Protein AF-A0A527XIA8-F1 (afdb_monomer_lite)

Secondary structure (DSSP, 8-state):
---EEEE-SSS-EEEES-----TTSS-SSSS--EEEEEEB-TTPPSSGGG-EEEEEESEEE-TTS-EEEEPS-----------

Sequence (83 aa):
LRSRAEPVGDGTYRIFGQKIFITYGEHDFTDNIVHLVLARLPDAPAGTRGISLFLVPKFFVNDDGSLGARNDVFCSGLEHKLG

Structure (mmCIF, N/CA/C/O backbone):
data_AF-A0A527XIA8-F1
#
_entry.id   AF-A0A527XIA8-F1
#
loop_
_atom_site.group_PDB
_atom_site.id
_atom_site.type_symbol
_atom_site.label_atom_id
_atom_site.label_alt_id
_atom_site.label_comp_id
_atom_site.label_asym_id
_atom_site.label_entity_id
_atom_site.label_seq_id
_atom_site.pdbx_PDB_ins_code
_atom_site.Cartn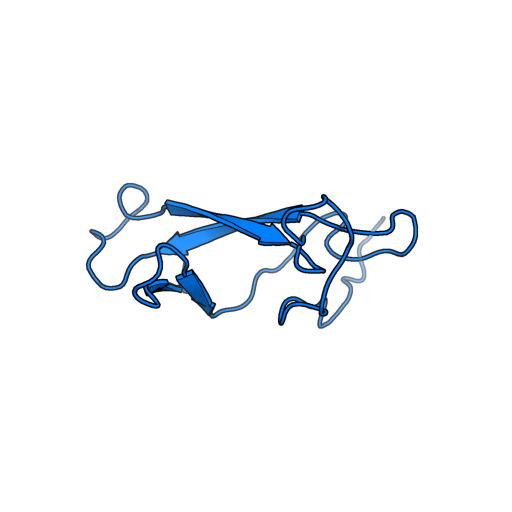_x
_atom_site.Cartn_y
_atom_site.Cartn_z
_atom_site.occupancy
_atom_site.B_iso_or_equiv
_atom_site.auth_seq_id
_atom_site.auth_comp_id
_atom_site.auth_asym_id
_atom_site.auth_atom_id
_atom_site.pdbx_PDB_model_num
ATOM 1 N N . LEU A 1 1 ? -5.164 6.631 13.537 1.00 80.31 1 LEU A N 1
ATOM 2 C CA . LEU A 1 1 ? -5.211 5.908 12.244 1.00 80.31 1 LEU A CA 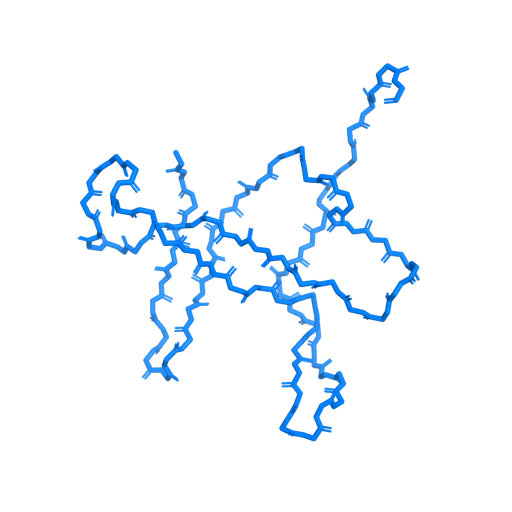1
ATOM 3 C C . LEU A 1 1 ? -6.639 5.973 11.706 1.00 80.31 1 LEU A C 1
ATOM 5 O O . LEU A 1 1 ? -7.525 5.530 12.423 1.00 80.31 1 LEU A O 1
ATOM 9 N N . ARG A 1 2 ? -6.868 6.556 10.520 1.00 88.69 2 ARG A N 1
ATOM 10 C CA . ARG A 1 2 ? -8.205 6.617 9.884 1.00 88.69 2 ARG A CA 1
ATOM 11 C C . ARG A 1 2 ? -8.390 5.618 8.738 1.00 88.69 2 ARG A C 1
ATOM 13 O O . ARG A 1 2 ? -9.515 5.409 8.307 1.00 88.69 2 ARG A O 1
ATOM 20 N N . SER A 1 3 ? -7.302 5.019 8.245 1.00 97.44 3 SER A N 1
ATOM 21 C CA . SER A 1 3 ? -7.387 4.015 7.185 1.00 97.44 3 SER A CA 1
ATOM 22 C C . SER A 1 3 ? -8.146 2.785 7.668 1.00 97.44 3 SER A C 1
ATOM 24 O O . SER A 1 3 ? -7.875 2.289 8.768 1.00 97.44 3 SER A O 1
ATOM 26 N N . ARG A 1 4 ? -9.060 2.294 6.837 1.00 97.50 4 ARG A N 1
ATOM 27 C CA . ARG A 1 4 ? -9.925 1.151 7.132 1.00 97.50 4 ARG A CA 1
ATOM 28 C C . ARG A 1 4 ? -9.754 0.062 6.080 1.00 97.50 4 ARG A C 1
ATOM 30 O O . ARG A 1 4 ? -9.350 0.360 4.959 1.00 97.50 4 ARG A O 1
ATOM 37 N N . ALA A 1 5 ? -10.044 -1.168 6.466 1.00 98.50 5 ALA A N 1
ATOM 38 C CA . ALA A 1 5 ? -10.009 -2.337 5.605 1.00 98.50 5 ALA A CA 1
ATOM 39 C C . ALA A 1 5 ? -11.401 -2.966 5.598 1.00 98.50 5 ALA A C 1
ATOM 41 O O . ALA A 1 5 ? -11.879 -3.379 6.647 1.00 98.50 5 ALA A O 1
ATOM 42 N N . GLU A 1 6 ? -12.060 -3.005 4.448 1.00 98.06 6 GLU A N 1
ATOM 43 C CA . GLU A 1 6 ? -13.400 -3.574 4.300 1.00 98.06 6 GLU A CA 1
ATOM 44 C C . GLU A 1 6 ? -13.292 -4.978 3.686 1.00 98.06 6 GLU A C 1
ATOM 46 O O . GLU A 1 6 ? -12.708 -5.104 2.605 1.00 98.06 6 GLU A O 1
ATOM 51 N N . PRO A 1 7 ? -13.801 -6.036 4.345 1.00 97.56 7 PRO A N 1
ATOM 52 C CA . PRO A 1 7 ? -13.760 -7.386 3.790 1.00 97.56 7 PRO A CA 1
ATOM 53 C C . PRO A 1 7 ? -14.607 -7.474 2.515 1.00 97.56 7 PRO A C 1
ATOM 55 O O . PRO A 1 7 ? -15.715 -6.943 2.461 1.00 97.56 7 PRO A O 1
ATOM 58 N N . VAL A 1 8 ? -14.090 -8.161 1.494 1.00 96.62 8 VAL A N 1
ATOM 59 C CA . VAL A 1 8 ? -14.786 -8.352 0.206 1.00 96.62 8 VAL A CA 1
ATOM 60 C C . VAL A 1 8 ? -15.622 -9.637 0.192 1.00 96.62 8 VAL A C 1
ATOM 62 O O . VAL A 1 8 ? -16.639 -9.699 -0.494 1.00 96.62 8 VAL A O 1
ATOM 65 N N . GLY A 1 9 ? -15.235 -10.635 0.994 1.00 95.12 9 GLY A N 1
ATOM 66 C CA . GLY A 1 9 ? -15.921 -11.930 1.124 1.00 95.12 9 GLY A CA 1
ATOM 67 C C . GLY A 1 9 ? -15.160 -13.119 0.527 1.00 95.12 9 GLY A C 1
ATOM 68 O O . GLY A 1 9 ? -15.504 -14.260 0.807 1.00 95.12 9 GLY A O 1
ATOM 69 N N . ASP A 1 10 ? -14.090 -12.864 -0.223 1.00 96.06 10 ASP A N 1
ATOM 70 C CA . ASP A 1 10 ? -13.204 -13.855 -0.857 1.00 96.06 10 ASP A CA 1
ATOM 71 C C . ASP A 1 10 ? -11.870 -14.042 -0.104 1.00 96.06 10 ASP A C 1
ATOM 73 O O . ASP A 1 10 ? -10.914 -14.610 -0.623 1.00 96.06 10 ASP A O 1
ATOM 77 N N . GLY A 1 11 ? -11.793 -13.539 1.132 1.00 95.44 11 GLY A N 1
ATOM 78 C CA . GLY A 1 11 ? -10.564 -13.499 1.930 1.00 95.44 11 GLY A CA 1
ATOM 79 C C . GLY A 1 11 ? -9.699 -12.256 1.693 1.00 95.44 11 GLY A C 1
ATOM 80 O O . GLY A 1 11 ? -8.749 -12.038 2.446 1.00 95.44 11 GLY A O 1
ATOM 81 N N . THR A 1 12 ? -10.041 -11.408 0.718 1.00 97.25 12 THR A N 1
ATOM 82 C CA . THR A 1 12 ? -9.366 -10.126 0.481 1.00 97.25 12 THR A CA 1
ATOM 83 C C . THR A 1 12 ? -10.066 -8.959 1.183 1.00 97.25 12 THR A C 1
ATOM 85 O O . THR A 1 12 ? -11.195 -9.056 1.683 1.00 97.25 12 THR A O 1
ATOM 88 N N . TYR A 1 13 ? -9.365 -7.824 1.228 1.00 98.44 13 TYR A N 1
ATOM 89 C CA . TYR A 1 13 ? -9.837 -6.590 1.843 1.00 98.44 13 TYR A CA 1
ATOM 90 C C . TYR A 1 13 ? -9.616 -5.412 0.901 1.00 98.44 13 TYR A C 1
ATOM 92 O O . TYR A 1 13 ? -8.545 -5.273 0.309 1.00 98.44 13 TYR A O 1
ATOM 100 N N . ARG A 1 14 ? -10.592 -4.506 0.827 1.00 98.25 14 ARG A N 1
ATOM 101 C CA . ARG A 1 14 ? -10.415 -3.188 0.211 1.00 98.25 14 ARG A CA 1
ATOM 102 C C . ARG A 1 14 ? -9.892 -2.210 1.245 1.00 98.25 14 ARG A C 1
ATOM 104 O O . ARG A 1 14 ? -10.515 -2.006 2.287 1.00 98.25 14 ARG A O 1
ATOM 111 N N . ILE A 1 15 ? -8.751 -1.597 0.955 1.00 98.44 15 ILE A N 1
ATOM 112 C CA . ILE A 1 15 ? -8.118 -0.636 1.854 1.00 98.44 15 ILE A CA 1
ATOM 113 C C . ILE A 1 15 ? -8.497 0.776 1.430 1.00 98.44 15 ILE A C 1
ATOM 115 O O . ILE A 1 15 ? -8.285 1.168 0.290 1.00 98.44 15 ILE A O 1
ATOM 119 N N . PHE A 1 16 ? -9.010 1.562 2.373 1.00 98.38 16 PHE A N 1
ATOM 120 C CA . PHE A 1 16 ? -9.359 2.958 2.146 1.00 98.38 16 PHE A CA 1
ATOM 121 C C . PHE A 1 16 ? -8.569 3.875 3.069 1.00 98.38 16 PHE A C 1
ATOM 123 O O . PHE A 1 16 ? -8.451 3.629 4.274 1.00 98.38 16 PHE A O 1
ATOM 130 N N . GLY A 1 17 ? -8.100 4.990 2.519 1.00 97.31 17 GLY A N 1
ATOM 131 C CA . GLY A 1 17 ? -7.478 6.086 3.254 1.00 97.31 17 GLY A CA 1
ATOM 132 C C . GLY A 1 17 ? -6.133 6.493 2.669 1.00 97.31 17 GLY A C 1
ATOM 133 O O . GLY A 1 17 ? -5.659 5.921 1.699 1.00 97.31 17 GLY A O 1
ATOM 134 N N . GLN A 1 18 ? -5.505 7.476 3.306 1.00 97.81 18 GLN A N 1
ATOM 135 C CA . GLN A 1 18 ? -4.238 8.044 2.861 1.00 97.81 18 GLN A CA 1
ATOM 136 C C . GLN A 1 18 ? -3.149 7.801 3.905 1.00 97.81 18 GLN A C 1
ATOM 138 O O . GLN A 1 18 ? -3.404 7.845 5.116 1.00 97.81 18 GLN A O 1
ATOM 143 N N . LYS A 1 19 ? -1.935 7.539 3.424 1.00 97.81 19 LYS A N 1
ATOM 144 C CA . LYS A 1 19 ? -0.712 7.510 4.224 1.00 97.81 19 LYS A CA 1
ATOM 145 C C . LYS A 1 19 ? 0.212 8.628 3.763 1.00 97.81 19 LYS A C 1
ATOM 147 O O . LYS A 1 19 ? 0.158 9.035 2.610 1.00 97.81 19 LYS A O 1
ATOM 152 N N . ILE A 1 20 ? 1.041 9.106 4.679 1.00 97.31 20 ILE A N 1
ATOM 153 C CA . ILE A 1 20 ? 2.035 10.148 4.426 1.00 97.31 20 ILE A CA 1
ATOM 154 C C . ILE A 1 20 ? 3.412 9.619 4.806 1.00 97.31 20 ILE A C 1
ATOM 156 O O . ILE A 1 20 ? 3.508 8.676 5.594 1.00 97.31 20 ILE A O 1
ATOM 160 N N . PHE A 1 21 ? 4.452 10.238 4.254 1.00 97.31 21 PHE A N 1
ATOM 161 C CA . PHE A 1 21 ? 5.852 9.939 4.577 1.00 97.31 21 PHE A CA 1
ATOM 162 C C . PHE A 1 21 ? 6.227 8.467 4.354 1.00 97.31 21 PHE A C 1
ATOM 164 O O . PHE A 1 21 ? 6.931 7.853 5.153 1.00 97.31 21 PHE A O 1
ATOM 171 N N . ILE A 1 22 ? 5.739 7.894 3.252 1.00 98.19 22 ILE A N 1
ATOM 172 C CA . ILE A 1 22 ? 6.065 6.524 2.856 1.00 98.19 22 ILE A CA 1
ATOM 173 C C . ILE A 1 22 ? 7.360 6.539 2.047 1.00 98.19 22 ILE A C 1
ATOM 175 O O . ILE A 1 22 ? 7.372 6.839 0.853 1.00 98.19 22 ILE A O 1
ATOM 179 N N . THR A 1 23 ? 8.464 6.229 2.721 1.00 98.00 23 THR A N 1
ATOM 180 C CA . THR A 1 23 ? 9.776 6.022 2.101 1.00 98.00 23 THR A CA 1
ATOM 181 C C . THR A 1 23 ? 9.685 4.931 1.037 1.00 98.00 23 THR A C 1
ATOM 183 O O . THR A 1 23 ? 9.160 3.856 1.318 1.00 98.00 23 THR A O 1
ATOM 186 N N . TYR A 1 24 ? 10.180 5.211 -0.176 1.00 97.31 24 TYR A N 1
ATOM 187 C CA . TYR A 1 24 ? 10.072 4.306 -1.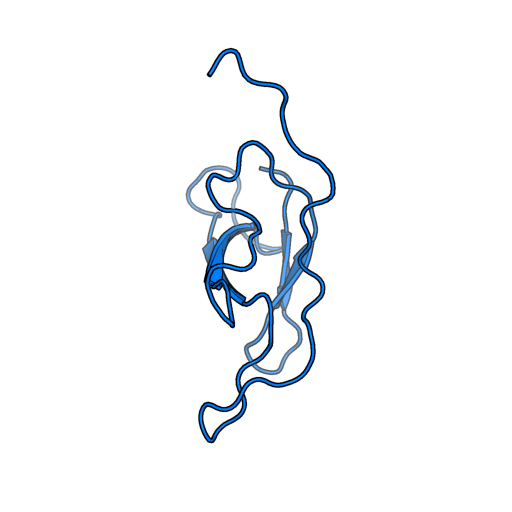333 1.00 97.31 24 TYR A CA 1
ATOM 188 C C . TYR A 1 24 ? 8.617 3.903 -1.659 1.00 97.31 24 TYR A C 1
ATOM 190 O O . TYR A 1 24 ? 8.350 2.822 -2.174 1.00 97.31 24 TYR A O 1
ATOM 198 N N . GLY A 1 25 ? 7.654 4.787 -1.372 1.00 97.56 25 GLY A N 1
ATOM 199 C CA . GLY A 1 25 ? 6.237 4.536 -1.640 1.00 97.56 25 GLY A CA 1
ATOM 200 C C . GLY A 1 25 ? 5.864 4.444 -3.123 1.00 97.56 25 GLY A C 1
ATOM 201 O O . GLY A 1 25 ? 4.773 3.982 -3.427 1.00 97.56 25 GLY A O 1
ATOM 202 N N . GLU A 1 26 ? 6.728 4.884 -4.036 1.00 98.19 26 GLU A N 1
ATOM 203 C CA . GLU A 1 26 ? 6.601 4.696 -5.486 1.00 98.19 26 GLU A CA 1
ATOM 204 C C . GLU A 1 26 ? 7.969 4.947 -6.138 1.00 98.19 26 GLU A C 1
ATOM 206 O O . GLU A 1 26 ? 8.708 5.822 -5.681 1.00 98.19 26 GLU A O 1
ATOM 211 N N . HIS A 1 27 ? 8.310 4.170 -7.168 1.00 97.94 27 HIS A N 1
ATOM 212 C CA . HIS A 1 27 ? 9.501 4.319 -8.014 1.00 97.94 27 HIS A CA 1
ATOM 213 C C . HIS A 1 27 ? 9.460 3.325 -9.195 1.00 97.94 27 HIS A C 1
ATOM 215 O O . HIS A 1 27 ? 8.584 2.460 -9.275 1.00 97.94 27 HIS A O 1
ATOM 221 N N . ASP A 1 28 ? 10.429 3.437 -10.104 1.00 97.06 28 ASP A N 1
ATOM 222 C CA . ASP A 1 28 ? 10.600 2.604 -11.302 1.00 97.06 28 ASP A CA 1
ATOM 223 C C . ASP A 1 28 ? 11.778 1.607 -11.219 1.00 97.06 28 ASP A C 1
ATOM 225 O O . ASP A 1 28 ? 11.998 0.841 -12.149 1.00 97.06 28 ASP A O 1
ATOM 229 N N . PHE A 1 29 ? 12.508 1.540 -10.097 1.00 98.00 29 PHE A N 1
ATOM 230 C CA . PHE A 1 29 ? 13.617 0.577 -9.906 1.00 98.00 29 PHE A CA 1
ATOM 231 C C . PHE A 1 29 ? 13.210 -0.905 -9.800 1.00 98.00 29 PHE A C 1
ATOM 233 O O . PHE A 1 29 ? 14.067 -1.769 -9.627 1.00 98.00 29 PHE A O 1
ATOM 240 N N . THR A 1 30 ? 11.915 -1.211 -9.818 1.00 97.88 30 THR A N 1
ATOM 241 C CA . THR A 1 30 ? 11.391 -2.575 -9.720 1.00 97.88 30 THR A CA 1
ATOM 242 C C . THR A 1 30 ? 10.041 -2.666 -10.421 1.00 97.88 30 THR A C 1
ATOM 244 O O . THR A 1 30 ? 9.305 -1.677 -10.489 1.00 97.88 30 THR A O 1
ATOM 247 N N . ASP A 1 31 ? 9.692 -3.862 -10.889 1.00 97.69 31 ASP A N 1
ATOM 248 C CA . ASP A 1 31 ? 8.436 -4.102 -11.598 1.00 97.69 31 ASP A CA 1
ATOM 249 C C . ASP A 1 31 ? 7.215 -4.032 -10.664 1.00 97.69 31 ASP A C 1
ATOM 251 O O . ASP A 1 31 ? 6.115 -3.689 -11.098 1.00 97.69 31 ASP A O 1
ATOM 255 N N . ASN A 1 32 ? 7.385 -4.315 -9.364 1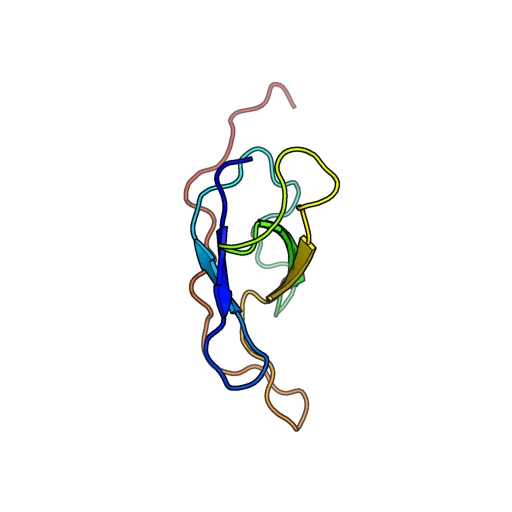.00 98.44 32 ASN A N 1
ATOM 256 C CA . ASN A 1 32 ? 6.295 -4.271 -8.389 1.00 98.44 32 ASN A CA 1
ATOM 257 C C . ASN A 1 32 ? 6.760 -3.826 -6.995 1.00 98.44 32 ASN A C 1
ATOM 259 O O . ASN A 1 32 ? 7.849 -4.164 -6.542 1.00 98.44 32 ASN A O 1
ATOM 263 N N . ILE A 1 33 ? 5.891 -3.108 -6.285 1.00 98.62 33 ILE A N 1
ATOM 264 C CA . ILE A 1 33 ? 6.120 -2.649 -4.912 1.00 98.62 33 ILE A CA 1
ATOM 265 C C . ILE A 1 33 ? 5.044 -3.272 -4.033 1.00 98.62 33 ILE A C 1
ATOM 267 O O . ILE A 1 33 ? 3.858 -3.193 -4.347 1.00 98.62 33 ILE A O 1
ATOM 271 N N . VAL A 1 34 ? 5.446 -3.884 -2.921 1.00 98.31 34 VAL A N 1
ATOM 272 C CA . VAL A 1 34 ? 4.518 -4.488 -1.962 1.00 98.31 34 VAL A CA 1
ATOM 273 C C . VAL A 1 34 ? 4.419 -3.600 -0.729 1.00 98.31 34 VAL A C 1
ATOM 275 O O . VAL A 1 34 ? 5.332 -3.550 0.094 1.00 98.31 34 VAL A O 1
ATOM 278 N N . HIS A 1 35 ? 3.300 -2.893 -0.584 1.00 98.69 35 HIS A N 1
ATOM 279 C CA . HIS A 1 35 ? 3.064 -2.029 0.566 1.00 98.69 35 HIS A CA 1
ATOM 280 C C . HIS A 1 35 ? 2.544 -2.843 1.751 1.00 98.69 35 HIS A C 1
ATOM 282 O O . HIS A 1 35 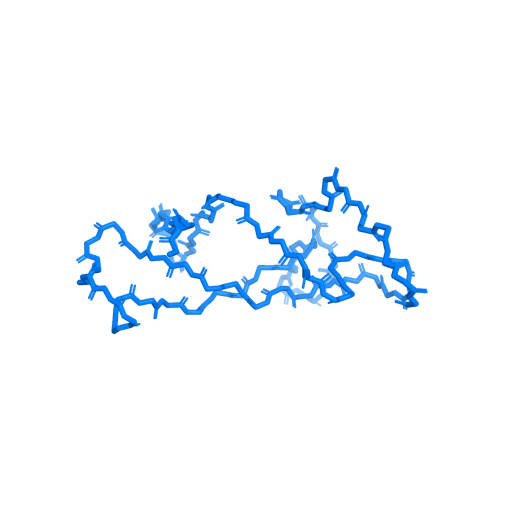? 1.527 -3.529 1.657 1.00 98.69 35 HIS A O 1
ATOM 288 N N . LEU A 1 36 ? 3.206 -2.712 2.898 1.00 98.56 36 LEU A N 1
ATOM 289 C CA . LEU A 1 36 ? 2.709 -3.218 4.174 1.00 98.56 36 LEU A CA 1
ATOM 290 C C . LEU A 1 36 ? 1.875 -2.126 4.851 1.00 98.56 36 LEU A C 1
ATOM 292 O O . LEU A 1 36 ? 2.404 -1.169 5.418 1.00 98.56 36 LEU A O 1
ATOM 296 N N . VAL A 1 37 ? 0.552 -2.237 4.752 1.00 98.56 37 VAL A N 1
ATOM 297 C CA . VAL A 1 37 ? -0.377 -1.174 5.147 1.00 98.56 37 VAL A CA 1
ATOM 298 C C . VAL A 1 37 ? -1.065 -1.515 6.461 1.00 98.56 37 VAL A C 1
ATOM 300 O O . VAL A 1 37 ? -1.760 -2.518 6.576 1.00 98.56 37 VAL A O 1
ATOM 303 N N . LEU A 1 38 ? -0.930 -0.632 7.452 1.00 98.31 38 LEU A N 1
ATOM 304 C CA . LEU A 1 38 ? -1.715 -0.698 8.685 1.00 98.31 38 LEU A CA 1
ATOM 305 C C . LEU A 1 38 ? -3.105 -0.092 8.467 1.00 98.31 38 LEU A C 1
ATOM 307 O O . LEU A 1 38 ? -3.225 1.099 8.151 1.00 98.31 38 LEU A O 1
ATOM 311 N N . ALA A 1 39 ? -4.156 -0.873 8.694 1.00 98.31 39 ALA A N 1
ATOM 312 C CA . ALA A 1 39 ? -5.546 -0.428 8.609 1.00 98.31 39 ALA A CA 1
ATOM 313 C C . ALA A 1 39 ? -6.407 -1.111 9.681 1.00 98.31 39 ALA A C 1
ATOM 315 O O . ALA A 1 39 ? -5.974 -2.045 10.352 1.00 98.31 39 ALA A O 1
ATOM 316 N N . ARG A 1 40 ? -7.615 -0.591 9.892 1.00 97.88 40 ARG A N 1
ATOM 317 C CA . ARG A 1 40 ? -8.557 -1.074 10.907 1.00 97.88 40 ARG A CA 1
ATOM 318 C C . ARG A 1 40 ? -9.756 -1.750 10.241 1.00 97.88 40 ARG A C 1
ATOM 320 O O . ARG A 1 40 ? -10.323 -1.170 9.318 1.00 97.88 40 ARG A O 1
ATOM 327 N N . LEU A 1 41 ? -10.147 -2.929 10.721 1.00 96.94 41 LEU A N 1
ATOM 328 C CA . LEU A 1 41 ? -11.405 -3.571 10.315 1.00 96.94 41 LEU A CA 1
ATOM 329 C C . LEU A 1 41 ? -12.616 -2.813 10.891 1.00 96.94 41 LEU A C 1
ATOM 331 O O . LEU A 1 41 ? -12.467 -2.168 11.931 1.00 96.94 41 LEU A O 1
ATOM 335 N N . PRO A 1 42 ? -13.806 -2.868 10.266 1.00 93.81 42 PRO A N 1
ATOM 336 C CA . PRO A 1 42 ? -14.967 -2.082 10.693 1.00 93.81 42 PRO A CA 1
ATOM 337 C C . PRO A 1 42 ? -15.386 -2.345 12.147 1.00 93.81 42 PRO A C 1
ATOM 339 O O . PRO A 1 42 ? -15.859 -1.442 12.830 1.00 93.81 42 PRO A O 1
ATOM 342 N N . ASP A 1 43 ? -15.168 -3.568 12.618 1.00 92.88 43 ASP A N 1
ATOM 343 C CA . ASP A 1 43 ? -15.521 -4.099 13.933 1.00 92.88 43 ASP A CA 1
ATOM 344 C C . ASP A 1 43 ? -14.336 -4.154 14.918 1.00 92.88 43 ASP A C 1
ATOM 346 O O . ASP A 1 43 ? -14.496 -4.557 16.072 1.00 92.88 43 ASP A O 1
ATOM 350 N N . ALA A 1 44 ? -13.137 -3.726 14.506 1.00 95.56 44 ALA A N 1
ATOM 351 C CA . ALA A 1 44 ? -11.941 -3.855 15.330 1.00 95.56 44 ALA A CA 1
ATOM 352 C C . ALA A 1 44 ? -11.892 -2.845 16.500 1.00 95.56 44 ALA A C 1
ATOM 354 O O . ALA A 1 44 ? -12.125 -1.641 16.313 1.00 95.56 44 ALA A O 1
ATOM 355 N N . PRO A 1 45 ? -11.468 -3.285 17.705 1.00 95.12 45 PRO A N 1
ATOM 356 C CA . PRO A 1 45 ? -11.500 -2.477 18.924 1.00 95.12 45 PRO A CA 1
ATOM 357 C C . PRO A 1 45 ? -10.578 -1.263 18.835 1.00 95.12 45 PRO A C 1
ATOM 359 O O . PRO A 1 45 ? -9.488 -1.346 18.271 1.00 95.12 45 PRO A O 1
ATOM 362 N N . ALA A 1 46 ? -10.965 -0.133 19.430 1.00 93.62 46 ALA A N 1
ATOM 363 C CA . ALA A 1 46 ? -10.173 1.100 19.425 1.00 93.62 46 ALA A CA 1
ATOM 364 C C . ALA A 1 46 ? -8.714 0.907 19.907 1.00 93.62 46 ALA A C 1
ATOM 366 O O . ALA A 1 46 ? -8.377 -0.023 20.638 1.00 93.62 46 ALA A O 1
ATOM 367 N N . GLY A 1 47 ? -7.826 1.818 19.495 1.00 92.56 47 GLY A N 1
ATOM 368 C CA . GLY A 1 47 ? -6.402 1.752 19.841 1.00 92.56 47 GLY A CA 1
ATOM 369 C C . GLY A 1 47 ? -5.605 0.772 18.975 1.00 92.56 47 GLY A C 1
ATOM 370 O O . GLY A 1 47 ? -6.076 0.314 17.934 1.00 92.56 47 GLY A O 1
ATOM 371 N N . THR A 1 48 ? -4.363 0.492 19.366 1.00 94.75 48 THR A N 1
ATOM 372 C CA . THR A 1 48 ? -3.407 -0.273 18.546 1.00 94.75 48 THR A CA 1
ATOM 373 C C . THR A 1 48 ? -3.786 -1.740 18.369 1.00 94.75 48 THR A C 1
ATOM 375 O O . THR A 1 48 ? -3.509 -2.304 17.319 1.00 94.75 48 THR A O 1
ATOM 378 N N . ARG A 1 49 ? -4.481 -2.338 19.345 1.00 95.19 49 ARG A N 1
ATOM 379 C CA . ARG A 1 49 ? -4.930 -3.740 19.287 1.00 95.19 49 ARG A CA 1
ATOM 380 C C . ARG A 1 49 ? -5.928 -4.031 18.162 1.00 95.19 49 ARG A C 1
ATOM 382 O O . ARG A 1 49 ? -6.045 -5.179 17.766 1.00 95.19 49 ARG A O 1
ATOM 389 N N . GLY A 1 50 ? -6.633 -3.019 17.652 1.00 96.19 50 GLY A N 1
ATOM 390 C CA . GLY A 1 50 ? -7.524 -3.168 16.496 1.00 96.19 50 GLY A CA 1
ATOM 391 C C . GLY A 1 50 ? -6.899 -2.765 15.165 1.00 96.19 50 GLY A C 1
ATOM 392 O O . GLY A 1 50 ? -7.627 -2.428 14.235 1.00 96.19 50 GLY A O 1
ATOM 393 N N . ILE A 1 51 ? -5.571 -2.690 15.083 1.00 97.62 51 ILE A N 1
ATOM 394 C CA . ILE A 1 51 ? -4.868 -2.424 13.830 1.00 97.62 51 ILE A CA 1
ATOM 395 C C . ILE A 1 51 ? -4.354 -3.752 13.282 1.00 97.62 51 ILE A C 1
ATOM 397 O O . ILE A 1 51 ? -3.642 -4.479 13.970 1.00 97.62 51 ILE A O 1
ATOM 401 N N . SER A 1 52 ? -4.680 -4.019 12.024 1.00 98.06 52 SER A N 1
ATOM 402 C CA . SER A 1 52 ? -4.197 -5.166 11.264 1.00 98.06 52 SER A CA 1
ATOM 403 C C . SER A 1 52 ? -3.190 -4.709 10.210 1.00 98.06 52 SER A C 1
ATOM 405 O O . SER A 1 52 ? -3.182 -3.541 9.801 1.00 98.06 52 SER A O 1
ATOM 407 N N . LEU A 1 53 ? -2.336 -5.634 9.779 1.00 98.25 53 LEU A N 1
ATOM 408 C CA . LEU A 1 53 ? -1.375 -5.429 8.701 1.00 98.25 53 LEU A CA 1
ATOM 409 C C . LEU A 1 53 ? -1.892 -6.091 7.423 1.00 98.25 53 LEU A C 1
ATOM 411 O O . LEU A 1 53 ? -2.310 -7.245 7.459 1.00 98.25 53 LEU A O 1
ATOM 415 N N . PHE A 1 54 ? -1.833 -5.369 6.309 1.00 98.62 54 PHE A N 1
ATOM 416 C CA . PHE A 1 54 ? -2.283 -5.835 5.001 1.00 98.62 54 PHE A CA 1
ATOM 417 C C . PHE A 1 54 ? -1.149 -5.761 3.990 1.00 98.62 54 PHE A C 1
ATOM 419 O O . PHE A 1 54 ? -0.375 -4.803 3.984 1.00 98.62 54 PHE A O 1
ATOM 426 N N . LEU A 1 55 ? -1.091 -6.762 3.119 1.00 98.31 55 LEU A N 1
ATOM 427 C CA . LEU A 1 55 ? -0.203 -6.786 1.969 1.00 98.31 55 LEU A CA 1
ATOM 428 C C . LEU A 1 55 ? -0.944 -6.172 0.775 1.00 98.31 55 LEU A C 1
ATOM 430 O O . LEU A 1 55 ? -1.960 -6.705 0.338 1.00 98.31 55 LEU A O 1
ATOM 434 N N . VAL A 1 56 ? -0.470 -5.026 0.288 1.00 98.69 56 VAL A N 1
ATOM 435 C CA . VAL A 1 56 ? -1.125 -4.244 -0.771 1.00 98.69 56 VAL A CA 1
ATOM 436 C C . VAL A 1 56 ? -0.118 -4.023 -1.897 1.00 98.69 56 VAL A C 1
ATOM 438 O O . VAL A 1 56 ? 0.703 -3.110 -1.806 1.00 98.69 56 VAL A O 1
ATOM 441 N N . PRO A 1 57 ? -0.109 -4.867 -2.939 1.00 98.56 57 PRO A N 1
ATOM 442 C CA . PRO A 1 57 ? 0.846 -4.717 -4.024 1.00 98.56 57 PRO A CA 1
ATOM 443 C C . PRO A 1 57 ? 0.406 -3.611 -4.997 1.00 98.56 57 PRO A C 1
ATOM 445 O O . PRO A 1 57 ? -0.793 -3.381 -5.168 1.00 98.56 57 PRO A O 1
ATOM 448 N N . LYS A 1 58 ? 1.369 -2.944 -5.645 1.00 98.69 58 LYS A N 1
ATOM 449 C CA . LYS A 1 58 ? 1.153 -1.950 -6.716 1.00 98.69 58 LYS A CA 1
ATOM 450 C C . LYS A 1 58 ? 0.512 -2.590 -7.949 1.00 98.69 58 LYS A C 1
ATOM 452 O O . LYS A 1 58 ? -0.382 -2.000 -8.551 1.00 98.69 58 LYS A O 1
ATOM 457 N N . PHE A 1 59 ? 0.927 -3.804 -8.295 1.00 98.69 59 PHE A N 1
ATOM 458 C CA . PHE A 1 59 ? 0.297 -4.657 -9.303 1.00 98.69 59 PHE A CA 1
ATOM 459 C C . PHE A 1 59 ? -0.132 -5.975 -8.668 1.00 98.69 59 PHE A C 1
ATOM 461 O O . PHE A 1 59 ? 0.622 -6.553 -7.883 1.00 98.69 59 PHE A O 1
ATOM 468 N N . PHE A 1 60 ? -1.326 -6.463 -9.003 1.00 98.19 60 PHE A N 1
ATOM 469 C CA . PHE A 1 60 ? -1.756 -7.794 -8.578 1.00 98.19 60 PHE A CA 1
ATOM 470 C C . PHE A 1 60 ? -0.817 -8.872 -9.127 1.00 98.19 60 PHE A C 1
ATOM 472 O O . PHE A 1 60 ? -0.157 -8.671 -10.144 1.00 98.19 60 PHE A O 1
ATOM 479 N N . VAL A 1 61 ? -0.750 -10.007 -8.438 1.00 97.88 61 VAL A N 1
ATOM 480 C CA . VAL A 1 61 ? 0.082 -11.149 -8.827 1.00 97.88 61 VAL A CA 1
ATOM 481 C C . VAL A 1 61 ? -0.854 -12.291 -9.196 1.00 97.88 61 VAL A C 1
ATOM 483 O O . VAL A 1 61 ? -1.739 -12.625 -8.409 1.00 97.88 61 VAL A O 1
ATOM 486 N N . ASN A 1 62 ? -0.690 -12.835 -10.398 1.00 97.81 62 ASN A N 1
ATOM 487 C CA . ASN A 1 62 ? -1.453 -13.985 -10.874 1.00 97.81 62 ASN A CA 1
ATOM 488 C C . ASN A 1 62 ? -0.933 -15.280 -10.225 1.00 97.81 62 ASN A C 1
ATOM 490 O O . ASN A 1 62 ? 0.165 -15.308 -9.668 1.00 97.81 62 ASN A O 1
ATOM 494 N N . ASP A 1 63 ? -1.687 -16.373 -10.345 1.00 97.12 63 ASP A N 1
ATOM 495 C CA . ASP A 1 63 ? -1.319 -17.670 -9.752 1.00 97.12 63 ASP A CA 1
ATOM 496 C C . ASP A 1 63 ? 0.026 -18.223 -10.268 1.00 97.12 63 ASP A C 1
ATOM 498 O O . ASP A 1 63 ? 0.707 -18.966 -9.563 1.00 97.12 63 ASP A O 1
ATOM 502 N N . ASP A 1 64 ? 0.436 -17.841 -11.483 1.00 97.56 64 ASP A N 1
ATOM 503 C CA . ASP A 1 64 ? 1.723 -18.205 -12.092 1.00 97.56 64 ASP A CA 1
ATOM 504 C C . ASP A 1 64 ? 2.890 -17.280 -11.683 1.00 97.56 64 ASP A C 1
ATOM 506 O O . ASP A 1 64 ? 4.018 -17.453 -12.147 1.00 97.56 64 ASP A O 1
ATOM 510 N N . GLY A 1 65 ? 2.631 -16.296 -10.816 1.00 96.88 65 GLY A N 1
ATOM 511 C CA . GLY A 1 65 ? 3.601 -15.305 -10.356 1.00 96.88 65 GLY A CA 1
ATOM 512 C C . GLY A 1 65 ? 3.800 -14.115 -11.299 1.00 96.88 65 GLY A C 1
ATOM 513 O O . GLY A 1 65 ? 4.536 -13.190 -10.951 1.00 96.88 65 GLY A O 1
ATOM 514 N N . SER A 1 66 ? 3.154 -14.095 -12.468 1.00 98.31 66 SER A N 1
ATOM 515 C CA . SER A 1 66 ? 3.203 -12.947 -13.376 1.00 98.31 66 SER A CA 1
ATOM 516 C C . SER A 1 66 ? 2.438 -11.742 -12.815 1.00 98.31 66 SER A C 1
ATOM 518 O O . SER A 1 66 ? 1.524 -11.875 -11.994 1.00 98.31 66 SER A O 1
ATOM 520 N N . LEU A 1 67 ? 2.815 -10.537 -13.252 1.00 98.44 67 LEU A N 1
ATOM 521 C CA . LEU A 1 67 ? 2.126 -9.311 -12.854 1.00 98.44 67 LEU A CA 1
ATOM 522 C C . LEU A 1 67 ? 0.823 -9.144 -13.641 1.00 98.44 67 LEU A C 1
ATOM 524 O O . LEU A 1 67 ? 0.800 -9.215 -14.869 1.00 98.44 67 LEU A O 1
ATOM 528 N N . GLY A 1 68 ? -0.259 -8.900 -12.910 1.00 98.38 68 GLY A N 1
ATOM 529 C CA . GLY A 1 68 ? -1.587 -8.617 -13.432 1.00 98.38 68 GLY A CA 1
ATOM 530 C C . GLY A 1 68 ? -1.894 -7.120 -13.488 1.00 98.38 68 GLY A C 1
ATOM 531 O O . GLY A 1 68 ? -1.029 -6.273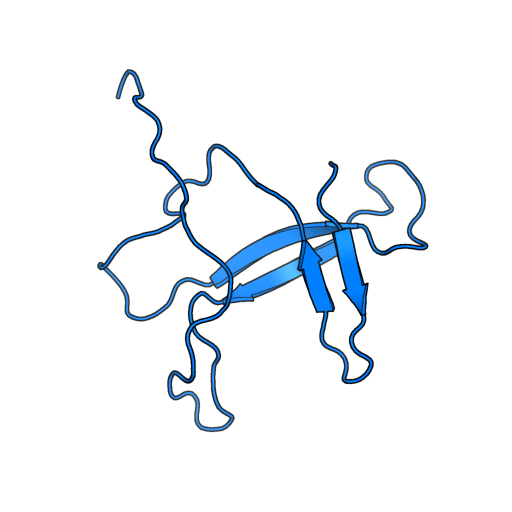 -13.718 1.00 98.38 68 GLY A O 1
ATOM 532 N N . ALA A 1 69 ? -3.168 -6.783 -13.280 1.00 98.31 69 ALA A N 1
ATOM 533 C CA . ALA A 1 69 ? -3.642 -5.405 -13.338 1.00 98.31 69 ALA A CA 1
ATOM 534 C C . ALA A 1 69 ? -3.016 -4.520 -12.244 1.00 98.31 69 ALA A C 1
ATOM 536 O O . ALA A 1 69 ? -2.693 -4.978 -11.143 1.00 98.31 69 ALA A O 1
ATOM 537 N N . ARG A 1 70 ? -2.893 -3.219 -12.535 1.00 98.31 70 ARG A N 1
ATOM 538 C CA . ARG A 1 70 ? -2.479 -2.225 -11.539 1.00 98.31 70 ARG A CA 1
ATOM 539 C C . ARG A 1 70 ? -3.552 -2.095 -10.459 1.00 98.31 70 ARG A C 1
ATOM 541 O O . ARG A 1 70 ? -4.731 -1.943 -10.768 1.00 98.31 70 ARG A O 1
ATOM 548 N N . ASN A 1 71 ? -3.128 -2.149 -9.206 1.00 98.50 71 ASN A N 1
ATOM 549 C CA . ASN A 1 71 ? -3.984 -1.950 -8.048 1.00 98.50 71 ASN A CA 1
ATOM 550 C C . ASN A 1 71 ? -4.214 -0.449 -7.794 1.00 98.50 71 ASN A C 1
ATOM 552 O O . ASN A 1 71 ? -3.437 0.397 -8.240 1.00 98.50 71 ASN A O 1
ATOM 556 N N . ASP A 1 72 ? -5.251 -0.115 -7.029 1.00 98.06 72 ASP A N 1
ATOM 557 C CA . ASP A 1 72 ? -5.629 1.263 -6.690 1.00 98.06 72 ASP A CA 1
ATOM 558 C C . ASP A 1 72 ? -4.824 1.811 -5.496 1.00 98.06 72 ASP A C 1
ATOM 560 O O . ASP A 1 72 ? -5.351 2.307 -4.500 1.00 98.06 72 ASP A O 1
ATOM 564 N N . VAL A 1 73 ? -3.501 1.666 -5.571 1.00 98.12 73 VAL A N 1
ATOM 565 C CA . VAL A 1 73 ? -2.541 2.279 -4.652 1.00 98.12 73 VAL A CA 1
ATOM 566 C C . VAL A 1 73 ? -1.567 3.117 -5.469 1.00 98.12 73 VAL A C 1
ATOM 568 O O . VAL A 1 73 ? -0.926 2.640 -6.408 1.00 98.12 73 VAL A O 1
ATOM 571 N N . PHE A 1 74 ? -1.486 4.404 -5.148 1.00 97.31 74 PHE A N 1
ATOM 572 C CA . PHE A 1 74 ? -0.667 5.350 -5.893 1.00 97.31 74 PHE A CA 1
ATOM 573 C C . PHE A 1 74 ? -0.101 6.438 -4.982 1.00 97.31 74 PHE A C 1
ATOM 575 O O . PHE A 1 74 ? -0.697 6.820 -3.973 1.00 97.31 74 PHE A O 1
ATOM 582 N N . CYS A 1 75 ? 1.069 6.951 -5.356 1.00 97.88 75 CYS A N 1
ATOM 583 C CA . CYS A 1 75 ? 1.669 8.106 -4.710 1.00 97.88 75 CYS A CA 1
ATOM 584 C C . CYS A 1 75 ? 1.018 9.381 -5.259 1.00 97.88 75 CYS A C 1
ATOM 586 O O . CYS A 1 75 ? 1.194 9.725 -6.424 1.00 97.88 75 CYS A O 1
ATOM 588 N N . SER A 1 76 ? 0.242 10.073 -4.424 1.00 97.19 76 SER A N 1
ATOM 589 C CA . SER A 1 76 ? -0.455 11.302 -4.822 1.00 97.19 76 SER A CA 1
ATOM 590 C C . SER A 1 76 ? 0.421 12.558 -4.759 1.00 97.19 76 SER A C 1
ATOM 592 O O . SER A 1 76 ? -0.002 13.616 -5.215 1.00 97.19 76 SER A O 1
ATOM 594 N N . GLY A 1 77 ? 1.604 12.480 -4.149 1.00 96.06 77 GLY A N 1
ATOM 595 C CA . GLY A 1 77 ? 2.496 13.620 -3.974 1.00 96.06 77 GLY A CA 1
ATOM 596 C C . GLY A 1 77 ? 3.816 13.228 -3.321 1.00 96.06 77 GLY A C 1
ATOM 597 O O . GLY A 1 77 ? 3.900 12.225 -2.612 1.00 96.06 77 GLY A O 1
ATOM 598 N N . LEU A 1 78 ? 4.841 14.040 -3.572 1.00 96.94 78 LEU A N 1
ATOM 599 C CA . LEU A 1 78 ? 6.180 13.869 -3.022 1.00 96.94 78 LEU A CA 1
ATOM 600 C C . LEU A 1 78 ? 6.498 15.012 -2.066 1.00 96.94 78 LEU A C 1
ATOM 602 O O . LEU A 1 78 ? 6.220 16.177 -2.345 1.00 96.94 78 LEU A O 1
ATOM 606 N N . GLU A 1 79 ? 7.115 14.667 -0.943 1.00 97.50 79 GLU A N 1
ATOM 607 C CA . GLU A 1 79 ? 7.520 15.650 0.052 1.00 97.50 79 GLU A CA 1
ATOM 608 C C . GLU A 1 79 ? 8.814 16.352 -0.359 1.00 97.50 79 GLU A C 1
ATOM 610 O O . GLU A 1 79 ? 9.823 15.708 -0.673 1.00 97.50 79 GLU A O 1
ATOM 615 N N . HIS A 1 80 ? 8.810 17.678 -0.251 1.00 96.88 80 HIS A N 1
ATOM 616 C CA . HIS A 1 80 ? 10.007 18.504 -0.354 1.00 96.88 80 HIS A CA 1
ATOM 617 C C . HIS A 1 80 ? 10.713 18.513 1.002 1.00 96.88 80 HIS A C 1
ATOM 619 O O . HIS A 1 80 ? 10.369 19.274 1.906 1.00 96.88 80 HIS A O 1
ATOM 625 N N . LYS A 1 81 ? 11.670 17.601 1.159 1.00 96.69 81 LYS A N 1
ATOM 626 C CA . LYS A 1 81 ? 12.441 17.426 2.394 1.00 96.69 81 LYS A CA 1
ATOM 627 C C . LYS A 1 81 ? 13.691 18.307 2.375 1.00 96.69 81 LYS A C 1
ATOM 629 O O . LYS A 1 81 ? 14.129 18.745 1.317 1.00 96.69 81 LYS A O 1
ATOM 634 N N . LEU A 1 82 ? 14.282 18.524 3.550 1.00 97.62 82 LEU A N 1
ATOM 635 C CA . LEU A 1 82 ? 15.583 19.191 3.677 1.00 97.62 82 LEU A CA 1
ATOM 636 C C . LEU A 1 82 ? 16.711 18.403 2.977 1.00 97.62 82 LEU A C 1
ATOM 638 O O . LEU A 1 82 ? 17.644 19.012 2.463 1.00 97.62 82 LEU A O 1
ATOM 642 N N . GLY A 1 83 ? 16.599 17.069 2.961 1.00 85.19 83 GLY A N 1
ATOM 643 C CA . GLY A 1 83 ? 17.480 16.101 2.303 1.00 85.19 83 GLY A CA 1
ATOM 644 C C . GLY A 1 83 ? 16.789 14.753 2.125 1.00 85.19 83 GLY A C 1
ATOM 645 O O . GLY A 1 83 ? 15.702 14.556 2.726 1.00 85.19 83 GLY A O 1
#

Foldseek 3Di:
DAWAWEDPPPPHTDIDDDDPDDDPQDDDPDPKDWDFDWHFYPPADDDDNRIDTDTDMQFDADPVRDTHHGDPRDDPDDDPDPD

Radius of gyration: 14.38 Å; chains: 1; bounding box: 33×37×33 Å

pLDDT: mean 96.94, std 2.78, range [80.31, 98.69]